Protein AF-A0A382J1J0-F1 (afdb_monomer_lite)

Foldseek 3Di:
DDDDQDDCVVDPDDPPDCPNPPDDDPDDDDDDDDDCPDDLDPDPFDAPDDWDQDPVVCWTWDWTDDLAIFIWIGNPSRHIHRQQPLPEDDPNDSRGGGDDYSPDPPPPDVDDDDD

Secondary structure (DSSP, 8-state):
-PPPPP-TTTS---TTSSTT-S--SS-------------SS-SS---SS--EEETTTTEEEEEEESSSEEEEEESSSSS-B-----SS-BTTBS-S-B-S-TTS-S---------

pLDDT: mean 83.41, std 12.37, range [40.53, 96.81]

Organism: NCBI:txid408172

Structure (mmCIF, N/CA/C/O backbone):
data_AF-A0A382J1J0-F1
#
_entry.id   AF-A0A382J1J0-F1
#
loop_
_atom_site.group_PDB
_atom_site.id
_atom_site.type_symbol
_atom_site.label_atom_id
_atom_site.label_alt_id
_atom_site.label_comp_id
_atom_site.label_asym_id
_atom_site.label_entity_id
_atom_site.label_seq_id
_atom_site.pdbx_PDB_ins_code
_atom_site.Cartn_x
_atom_site.Cartn_y
_atom_site.Cartn_z
_atom_site.occupancy
_atom_site.B_iso_or_equiv
_atom_site.auth_seq_id
_atom_site.auth_comp_id
_atom_site.auth_asym_id
_atom_site.auth_atom_id
_atom_site.pdbx_PDB_model_num
ATOM 1 N N . MET A 1 1 ? -21.369 -1.836 44.868 1.00 54.16 1 MET A N 1
ATOM 2 C CA . MET A 1 1 ? -20.233 -2.512 44.217 1.00 54.16 1 MET A CA 1
ATOM 3 C C . MET A 1 1 ? -19.192 -1.440 44.020 1.00 54.16 1 MET A C 1
ATOM 5 O O . MET A 1 1 ? -19.515 -0.454 43.370 1.00 54.16 1 MET A O 1
ATOM 9 N N . ASP A 1 2 ? -18.032 -1.585 44.651 1.00 72.44 2 ASP A N 1
ATOM 10 C CA . ASP A 1 2 ? -16.899 -0.700 44.397 1.00 72.44 2 ASP A CA 1
ATOM 11 C C . ASP A 1 2 ? -16.228 -1.171 43.110 1.00 72.44 2 ASP A C 1
ATOM 13 O O . ASP A 1 2 ? -15.831 -2.331 43.001 1.00 72.44 2 ASP A O 1
ATOM 17 N N . PHE A 1 3 ? -16.175 -0.292 42.114 1.00 68.75 3 PHE A N 1
ATOM 18 C CA . PHE A 1 3 ? -15.427 -0.534 40.889 1.00 68.75 3 PHE A CA 1
ATOM 19 C C . PHE A 1 3 ? -14.022 0.032 41.073 1.00 68.75 3 PHE A C 1
ATOM 21 O O . PHE A 1 3 ? -13.856 1.221 41.347 1.00 68.75 3 PHE A O 1
ATOM 28 N N . GLU A 1 4 ? -13.011 -0.819 40.936 1.00 77.06 4 GLU A N 1
ATOM 29 C CA . GLU A 1 4 ? -11.621 -0.381 40.929 1.00 77.06 4 GLU A CA 1
ATOM 30 C C . GLU A 1 4 ? -11.290 0.192 39.546 1.00 77.06 4 GLU A C 1
ATOM 32 O O . GLU A 1 4 ? -11.396 -0.491 38.524 1.00 77.06 4 GLU A O 1
ATOM 37 N N . LEU A 1 5 ? -10.936 1.476 39.498 1.00 81.31 5 LEU A N 1
ATOM 38 C CA . LEU A 1 5 ? -10.507 2.121 38.261 1.00 81.31 5 LEU A CA 1
ATOM 39 C C . LEU A 1 5 ? -9.134 1.584 37.851 1.00 81.31 5 LEU A C 1
ATOM 41 O O . LEU A 1 5 ? -8.203 1.554 38.653 1.00 81.31 5 LEU A O 1
ATOM 45 N N . ILE A 1 6 ? -8.982 1.224 36.576 1.00 84.75 6 ILE A N 1
ATOM 46 C CA . ILE A 1 6 ? -7.676 0.834 36.039 1.00 84.75 6 ILE A CA 1
ATOM 47 C C . ILE A 1 6 ? -6.681 2.004 36.119 1.00 84.75 6 ILE A C 1
ATOM 49 O O . ILE A 1 6 ? -7.033 3.152 35.841 1.00 84.75 6 ILE A O 1
ATOM 53 N N . ASN A 1 7 ? -5.414 1.708 36.429 1.00 87.69 7 ASN A N 1
ATOM 54 C CA . ASN A 1 7 ? -4.314 2.673 36.369 1.00 87.69 7 ASN A CA 1
ATOM 55 C C . ASN A 1 7 ? -3.448 2.435 35.115 1.00 87.69 7 ASN A C 1
ATOM 57 O O . ASN A 1 7 ? -2.456 1.703 35.181 1.00 87.69 7 ASN A O 1
ATOM 61 N N . PRO A 1 8 ? -3.771 3.051 33.961 1.00 85.50 8 PRO A N 1
ATOM 62 C CA . PRO A 1 8 ? -3.025 2.836 32.721 1.00 85.50 8 PRO A CA 1
ATOM 63 C C . PRO A 1 8 ? -1.606 3.429 32.745 1.00 85.50 8 PRO A C 1
ATOM 65 O O . PRO A 1 8 ? -0.806 3.120 31.863 1.00 85.50 8 PRO A O 1
ATOM 68 N N . LYS A 1 9 ? -1.277 4.280 33.730 1.00 89.00 9 LYS A N 1
ATOM 69 C CA . LYS A 1 9 ? 0.071 4.844 33.895 1.00 89.00 9 LYS A CA 1
ATOM 70 C C . LYS A 1 9 ? 1.041 3.824 34.493 1.00 89.00 9 LYS A C 1
ATOM 72 O O . LYS A 1 9 ? 2.207 3.803 34.108 1.00 89.00 9 LYS A O 1
ATOM 77 N N . GLU A 1 10 ? 0.563 2.989 35.412 1.00 92.00 10 GLU A N 1
ATOM 78 C CA . GLU A 1 10 ? 1.372 1.967 36.091 1.00 92.00 10 GLU A CA 1
ATOM 79 C C . GLU A 1 10 ? 1.239 0.586 35.442 1.00 92.00 10 GLU A C 1
ATOM 81 O O . GLU A 1 10 ? 2.205 -0.177 35.400 1.00 92.00 10 GLU A O 1
ATOM 86 N N . HIS A 1 11 ? 0.071 0.274 34.874 1.00 85.88 11 HIS A N 1
ATOM 87 C CA . HIS A 1 11 ? -0.230 -1.040 34.315 1.00 85.88 11 HIS A CA 1
ATOM 88 C C . HIS A 1 11 ? -0.609 -0.930 32.838 1.00 85.88 11 HIS A C 1
ATOM 90 O O . HIS A 1 11 ? -1.692 -0.461 32.484 1.00 85.88 11 HIS A O 1
ATOM 96 N N . LYS A 1 12 ? 0.280 -1.399 31.953 1.00 83.69 12 LYS A N 1
ATOM 97 C CA . LYS A 1 12 ? -0.006 -1.487 30.514 1.00 83.69 12 LYS A CA 1
ATOM 98 C C . LYS A 1 12 ? -1.128 -2.496 30.273 1.00 83.69 12 LYS A C 1
ATOM 100 O O . LYS A 1 12 ? -1.036 -3.636 30.716 1.00 83.69 12 LYS A O 1
ATOM 105 N N . GLN A 1 13 ? -2.144 -2.082 29.525 1.00 82.06 13 GLN A N 1
ATOM 106 C CA . GLN A 1 13 ? -3.294 -2.909 29.166 1.00 82.06 13 GLN A CA 1
ATOM 107 C C . GLN A 1 13 ? -3.207 -3.309 27.692 1.00 82.06 13 GLN A C 1
ATOM 109 O O . GLN A 1 13 ? -2.914 -2.476 26.831 1.00 82.06 13 GLN A O 1
ATOM 114 N N . LEU A 1 14 ? -3.480 -4.576 27.388 1.00 76.69 14 LEU A N 1
ATOM 115 C CA . LEU A 1 14 ? -3.699 -5.026 26.017 1.00 76.69 14 LEU A CA 1
ATOM 116 C C . LEU A 1 14 ? -5.198 -4.949 25.728 1.00 76.69 14 LEU A C 1
ATOM 118 O O . LEU A 1 14 ? -5.989 -5.614 26.385 1.00 76.69 14 LEU A O 1
ATOM 122 N N . PHE A 1 15 ? -5.607 -4.204 24.700 1.00 73.56 15 PHE A N 1
ATOM 123 C CA . PHE A 1 15 ? -7.018 -4.113 24.283 1.00 73.56 15 PHE A CA 1
ATOM 124 C C . PHE A 1 15 ? -7.518 -5.380 23.553 1.00 73.56 15 PHE A C 1
ATOM 126 O O . PHE A 1 15 ? -8.363 -5.319 22.658 1.00 73.56 15 PHE A O 1
ATOM 133 N N . LEU A 1 16 ? -7.004 -6.554 23.920 1.00 79.44 16 LEU A N 1
ATOM 134 C CA . LEU A 1 16 ? -7.293 -7.832 23.271 1.00 79.44 16 LEU A CA 1
ATOM 135 C C . LEU A 1 16 ? -8.482 -8.549 23.917 1.00 79.44 16 LEU A C 1
ATOM 137 O O . LEU A 1 16 ? -9.297 -9.127 23.202 1.00 79.44 16 LEU A O 1
ATOM 141 N N . ASP A 1 17 ? -8.685 -8.396 25.223 1.00 78.88 17 ASP A N 1
ATOM 142 C CA . ASP A 1 17 ? -9.761 -9.050 25.976 1.00 78.88 17 ASP A CA 1
ATOM 143 C C . ASP A 1 17 ? -10.825 -8.056 26.494 1.00 78.88 17 ASP A C 1
ATOM 145 O O . ASP A 1 17 ? -10.900 -6.910 26.034 1.00 78.88 17 ASP A O 1
ATOM 149 N N . ASN A 1 18 ? -11.709 -8.534 27.375 1.00 83.75 18 ASN A N 1
ATOM 150 C CA . ASN A 1 18 ? -12.791 -7.756 27.983 1.00 83.75 18 ASN A CA 1
ATOM 151 C C . ASN A 1 18 ? -12.547 -7.472 29.475 1.00 83.75 18 ASN A C 1
ATOM 153 O O . ASN A 1 18 ? -13.475 -7.056 30.159 1.00 83.75 18 ASN A O 1
ATOM 157 N N . HIS A 1 19 ? -11.337 -7.705 29.993 1.00 80.81 19 HIS A N 1
ATOM 158 C CA . HIS A 1 19 ? -11.044 -7.594 31.423 1.00 80.81 19 HIS A CA 1
ATOM 159 C C . HIS A 1 19 ? -11.323 -6.187 31.970 1.00 80.81 19 HIS A C 1
ATOM 161 O O . HIS A 1 19 ? -11.833 -6.039 33.073 1.00 80.81 19 HIS A O 1
ATOM 167 N N . VAL A 1 20 ? -11.051 -5.158 31.163 1.00 82.44 20 VAL A N 1
ATOM 168 C CA . VAL A 1 20 ? -11.229 -3.743 31.529 1.00 82.44 20 VAL A CA 1
ATOM 169 C C . VAL A 1 20 ? -12.607 -3.172 31.173 1.00 82.44 20 VAL A C 1
ATOM 171 O O . VAL A 1 20 ? -12.830 -1.972 31.313 1.00 82.44 20 VAL A O 1
ATOM 174 N N . ILE A 1 21 ? -13.524 -3.992 30.649 1.00 84.31 21 ILE A N 1
ATOM 175 C CA . ILE A 1 21 ? -14.835 -3.533 30.183 1.00 84.31 21 ILE A CA 1
ATOM 176 C C . ILE A 1 21 ? -15.873 -3.784 31.276 1.00 84.31 21 ILE A C 1
ATOM 178 O O . ILE A 1 21 ? -16.259 -4.924 31.516 1.00 84.31 21 ILE A O 1
ATOM 182 N N . GLU A 1 22 ? -16.377 -2.710 31.884 1.00 86.31 22 GLU A N 1
ATOM 183 C CA . GLU A 1 22 ? -17.462 -2.790 32.871 1.00 86.31 22 GLU A CA 1
ATOM 184 C C . GLU A 1 22 ? -18.795 -3.201 32.223 1.00 86.31 22 GLU A C 1
ATOM 186 O O . GLU A 1 22 ? -19.503 -4.072 32.727 1.00 86.31 22 GLU A O 1
ATOM 191 N N . SER A 1 23 ? -19.152 -2.597 31.081 1.00 88.88 23 SER A N 1
ATOM 192 C CA . SER A 1 23 ? -20.381 -2.937 30.357 1.00 88.88 23 SER A CA 1
ATOM 193 C C . SER A 1 23 ? -20.306 -2.648 28.852 1.00 88.88 23 SER A C 1
ATOM 195 O O . SER A 1 23 ? -19.529 -1.816 28.387 1.00 88.88 23 SER A O 1
ATOM 197 N N . MET A 1 24 ? -21.143 -3.346 28.076 1.00 89.69 24 MET A N 1
ATOM 198 C CA . MET A 1 24 ? -21.366 -3.115 26.644 1.00 89.69 24 MET A CA 1
ATOM 199 C C . MET A 1 24 ? -22.871 -3.048 26.380 1.00 89.69 24 ME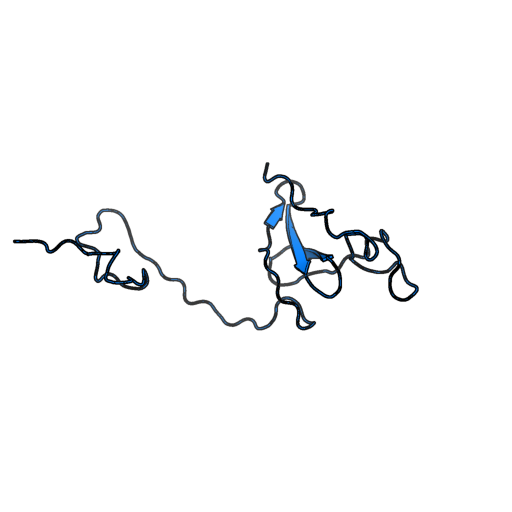T A C 1
ATOM 201 O O . MET A 1 24 ? -23.596 -3.989 26.699 1.00 89.69 24 MET A O 1
ATOM 205 N N . LYS A 1 25 ? -23.355 -1.963 25.767 1.00 94.88 25 LYS A N 1
ATOM 206 C CA . LYS A 1 25 ? -24.771 -1.803 25.407 1.00 94.88 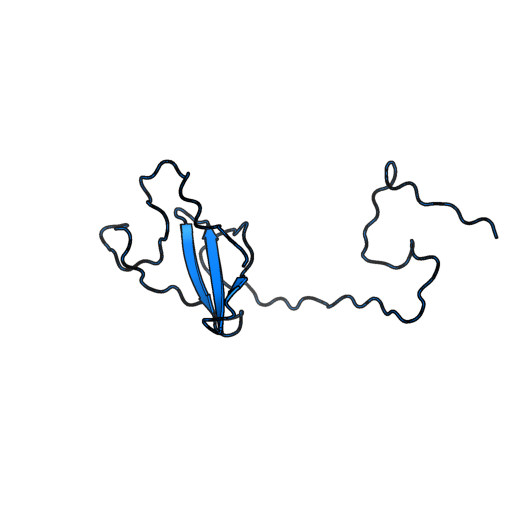25 LYS A CA 1
ATOM 207 C C . LYS A 1 25 ? -24.901 -1.433 23.936 1.00 94.88 25 LYS A C 1
ATOM 209 O O . LYS A 1 25 ? -24.374 -0.414 23.510 1.00 94.88 25 LYS A O 1
ATOM 214 N N . GLY A 1 26 ? -25.593 -2.270 23.163 1.00 94.81 26 GLY A N 1
ATOM 215 C CA . GLY A 1 26 ? -25.799 -2.048 21.725 1.00 94.81 26 GLY A CA 1
ATOM 216 C C . GLY A 1 26 ? -24.533 -2.170 20.867 1.00 94.81 26 GLY A C 1
ATOM 217 O O . GLY A 1 26 ? -24.550 -1.769 19.709 1.00 94.81 26 GLY A O 1
ATOM 218 N N . VAL A 1 27 ? -23.443 -2.719 21.413 1.00 91.75 27 VAL A N 1
ATOM 219 C CA . VAL A 1 27 ? -22.164 -2.907 20.714 1.00 91.75 27 VAL A CA 1
ATOM 220 C C . VAL A 1 27 ? -21.653 -4.331 20.901 1.00 91.75 27 VAL A C 1
ATOM 222 O O . VAL A 1 27 ? -21.958 -4.989 21.896 1.00 91.75 27 VAL A O 1
ATOM 225 N N . LYS A 1 28 ? -20.854 -4.804 19.944 1.00 87.56 28 LYS A N 1
ATOM 226 C CA . LYS A 1 28 ? -20.193 -6.110 19.987 1.00 87.56 28 LYS A CA 1
ATOM 227 C C . LYS A 1 28 ? -18.720 -5.938 19.634 1.00 87.56 28 LYS A C 1
ATOM 229 O O . LYS A 1 28 ? -18.405 -5.438 18.556 1.00 87.56 28 LYS A O 1
ATOM 234 N N . LYS A 1 29 ? -17.820 -6.405 20.503 1.00 83.06 29 LYS A N 1
ATOM 235 C CA . LYS A 1 29 ? -16.396 -6.529 20.173 1.00 83.06 29 LYS A CA 1
ATOM 236 C C . LYS A 1 29 ? -16.202 -7.716 19.226 1.00 83.06 29 LYS A C 1
ATOM 238 O O . LYS A 1 29 ? -16.631 -8.826 19.534 1.00 83.06 29 LYS A O 1
ATOM 243 N N . SER A 1 30 ? -15.551 -7.483 18.091 1.00 86.44 30 SER A N 1
ATOM 244 C CA . SER A 1 30 ? -15.164 -8.534 17.146 1.00 86.44 30 SER A CA 1
ATOM 245 C C . SER A 1 30 ? -13.662 -8.437 16.901 1.00 86.44 30 SER A C 1
ATOM 247 O O . SER A 1 30 ? -13.182 -7.392 16.470 1.00 86.44 30 SER A O 1
ATOM 249 N N . LEU A 1 31 ? -12.919 -9.505 17.199 1.00 83.94 31 LEU A N 1
ATOM 250 C CA . LEU A 1 31 ? -11.536 -9.663 16.751 1.00 83.94 31 LEU A CA 1
ATOM 251 C C . LEU A 1 31 ? -11.544 -10.578 15.530 1.00 83.94 31 LEU A C 1
ATOM 253 O O . LEU A 1 31 ? -11.927 -11.743 15.630 1.00 83.94 31 LEU A O 1
ATOM 257 N N . HIS A 1 32 ? -11.121 -10.062 14.382 1.00 83.00 32 HIS A N 1
ATOM 258 C CA . HIS A 1 32 ? -10.901 -10.894 13.208 1.00 83.00 32 HIS A CA 1
ATOM 259 C C . HIS A 1 32 ? -9.574 -11.639 13.369 1.00 83.00 32 HIS A C 1
ATOM 261 O O . HIS A 1 32 ? -8.544 -11.024 13.637 1.00 83.00 32 HIS A O 1
ATOM 267 N N . GLN A 1 33 ? -9.607 -12.964 13.223 1.00 84.00 33 GLN A N 1
ATOM 268 C CA . GLN A 1 33 ? -8.396 -13.778 13.135 1.00 84.00 33 GLN A CA 1
ATOM 269 C C . GLN A 1 33 ? -7.732 -13.490 11.782 1.00 84.00 33 GLN A C 1
ATOM 271 O O . GLN A 1 33 ? -8.340 -13.793 10.750 1.00 84.00 33 GLN A O 1
ATOM 276 N N . PRO A 1 34 ? -6.528 -12.892 11.747 1.00 83.12 34 PRO A N 1
ATOM 277 C CA . PRO A 1 34 ? -5.835 -12.689 10.489 1.00 83.12 34 PRO A CA 1
ATOM 278 C C . PRO A 1 34 ? -5.470 -14.050 9.900 1.00 83.12 34 PRO A C 1
ATOM 280 O O . PRO A 1 34 ? -4.926 -14.923 10.578 1.00 83.12 34 PRO A O 1
ATOM 283 N N . GLN A 1 35 ? -5.747 -14.228 8.616 1.00 85.44 35 GLN A N 1
ATOM 284 C CA . GLN A 1 35 ? -5.236 -15.368 7.872 1.00 85.44 35 GLN A CA 1
ATOM 285 C C . GLN A 1 35 ? -3.807 -15.069 7.416 1.00 85.44 35 GLN A C 1
ATOM 287 O O . GLN A 1 35 ? -3.475 -13.943 7.044 1.00 85.44 35 GLN A O 1
ATOM 292 N N . LYS A 1 36 ? -2.932 -16.076 7.462 1.00 83.56 36 LYS A N 1
ATOM 293 C CA . LYS A 1 36 ? -1.553 -15.931 6.995 1.00 83.56 36 LYS A CA 1
ATOM 294 C C . LYS A 1 36 ? -1.509 -16.143 5.482 1.00 83.56 36 LYS A C 1
ATOM 296 O O . LYS A 1 36 ? -1.602 -17.276 5.029 1.00 83.56 36 LYS A O 1
ATOM 301 N N . TRP A 1 37 ? -1.295 -15.065 4.734 1.00 81.19 37 TRP A N 1
ATOM 302 C CA . TRP A 1 37 ? -1.253 -15.073 3.262 1.00 81.19 37 TRP A CA 1
ATOM 303 C C . TRP A 1 37 ? 0.167 -15.040 2.672 1.00 81.19 37 TRP A C 1
ATOM 305 O O . TRP A 1 37 ? 0.353 -15.022 1.460 1.00 81.19 37 TRP A O 1
ATOM 315 N N . GLY A 1 38 ? 1.196 -15.080 3.523 1.00 85.00 38 GLY A N 1
ATOM 316 C CA . GLY A 1 38 ? 2.585 -14.937 3.083 1.00 85.00 38 GLY A CA 1
ATOM 317 C C . GLY A 1 38 ? 2.921 -13.496 2.668 1.00 85.00 38 GLY A C 1
ATOM 318 O O . GLY A 1 38 ? 2.187 -12.567 3.009 1.00 85.00 38 GLY A O 1
ATOM 319 N N . PRO A 1 39 ? 4.069 -13.273 2.007 1.00 83.12 39 PRO A N 1
ATOM 320 C CA . PRO A 1 39 ? 4.466 -11.941 1.570 1.00 83.12 39 PRO A CA 1
ATOM 321 C C . PRO A 1 39 ? 3.646 -11.490 0.354 1.00 83.12 39 PRO A C 1
ATOM 323 O O . PRO A 1 39 ? 3.729 -12.107 -0.707 1.00 83.12 39 PRO A O 1
ATOM 326 N N . VAL A 1 40 ? 2.928 -10.372 0.494 1.00 83.94 40 VAL A N 1
ATOM 327 C CA . VAL A 1 40 ? 2.200 -9.711 -0.611 1.00 83.94 40 VAL A CA 1
ATOM 328 C C . VAL A 1 40 ? 3.144 -9.047 -1.621 1.00 83.94 40 VAL A C 1
ATOM 330 O O . VAL A 1 40 ? 2.857 -8.996 -2.811 1.00 83.94 40 VAL A O 1
ATOM 333 N N . ILE A 1 41 ? 4.325 -8.609 -1.168 1.00 80.75 41 ILE A N 1
ATOM 334 C CA . ILE A 1 41 ? 5.428 -8.146 -2.020 1.00 80.75 41 ILE A CA 1
ATOM 335 C C . ILE A 1 41 ? 6.674 -8.960 -1.679 1.00 80.75 41 ILE A C 1
ATOM 337 O O . ILE A 1 41 ? 7.115 -9.012 -0.530 1.00 80.75 41 ILE A O 1
ATOM 341 N N . LYS A 1 42 ? 7.257 -9.600 -2.695 1.00 77.56 42 LYS A N 1
ATOM 342 C CA . LYS A 1 42 ? 8.484 -10.398 -2.576 1.00 77.56 42 LYS A CA 1
ATOM 343 C C . LYS A 1 42 ? 9.696 -9.557 -2.954 1.00 77.56 42 LYS A C 1
ATOM 345 O O . LYS A 1 42 ? 9.755 -9.121 -4.105 1.00 77.56 42 LYS A O 1
ATOM 350 N N . SER A 1 43 ? 10.618 -9.381 -1.999 1.00 70.12 43 SER A N 1
ATOM 351 C CA . SER A 1 43 ? 11.969 -8.785 -2.167 1.00 70.12 43 SER A CA 1
ATOM 352 C C . SER A 1 43 ? 12.639 -8.363 -0.839 1.00 70.12 43 SER A C 1
ATOM 354 O O . SER A 1 43 ? 13.612 -7.620 -0.853 1.00 70.12 43 SER A O 1
ATOM 356 N N . GLY A 1 44 ? 12.138 -8.807 0.324 1.00 63.62 44 GLY A N 1
ATOM 357 C CA . GLY A 1 44 ? 12.761 -8.502 1.625 1.00 63.62 44 GLY A CA 1
ATOM 358 C C . GLY A 1 44 ? 12.538 -7.073 2.135 1.00 63.62 44 GLY A C 1
ATOM 359 O O . GLY A 1 44 ? 13.178 -6.658 3.095 1.00 63.62 44 GLY A O 1
ATOM 360 N N . TYR A 1 45 ? 11.630 -6.320 1.516 1.00 69.25 45 TYR A N 1
ATOM 361 C CA . TYR A 1 45 ? 11.347 -4.939 1.890 1.00 69.25 45 TYR A CA 1
ATOM 362 C C . TYR A 1 45 ? 10.408 -4.845 3.094 1.00 69.25 45 TYR A C 1
ATOM 364 O O . TYR A 1 45 ? 9.382 -5.524 3.155 1.00 69.25 45 TYR A O 1
ATOM 372 N N . GLN A 1 46 ? 10.735 -3.949 4.027 1.00 63.38 46 GLN A N 1
ATOM 373 C CA . GLN A 1 46 ? 9.846 -3.550 5.110 1.00 63.38 46 GLN A CA 1
ATOM 374 C C . GLN A 1 46 ? 9.245 -2.186 4.770 1.00 63.38 46 GLN A C 1
ATOM 376 O O . GLN A 1 46 ? 9.941 -1.170 4.750 1.00 63.38 46 GLN A O 1
ATOM 381 N N . SER A 1 47 ? 7.937 -2.147 4.516 1.00 72.38 47 SER A N 1
ATOM 382 C CA . SER A 1 47 ? 7.242 -0.873 4.341 1.00 72.38 47 SER A CA 1
ATOM 383 C C . SER A 1 47 ? 6.844 -0.288 5.694 1.00 72.38 47 SER A C 1
ATOM 385 O O . SER A 1 47 ? 6.367 -0.996 6.579 1.00 72.38 47 SER A O 1
ATOM 387 N N . ARG A 1 48 ? 7.023 1.026 5.844 1.00 75.50 48 ARG A N 1
ATOM 388 C CA . ARG A 1 48 ? 6.475 1.819 6.961 1.00 75.50 48 ARG A CA 1
ATOM 389 C C . ARG A 1 48 ? 5.121 2.448 6.613 1.00 75.50 48 ARG A C 1
ATOM 391 O O . ARG A 1 48 ? 4.594 3.235 7.391 1.00 75.50 48 ARG A O 1
ATOM 398 N N . ILE A 1 49 ? 4.600 2.143 5.429 1.00 79.38 49 ILE A N 1
ATOM 399 C CA . ILE A 1 49 ? 3.424 2.774 4.838 1.00 79.38 49 ILE A CA 1
ATOM 400 C C . ILE A 1 49 ? 2.428 1.667 4.525 1.00 79.38 49 IL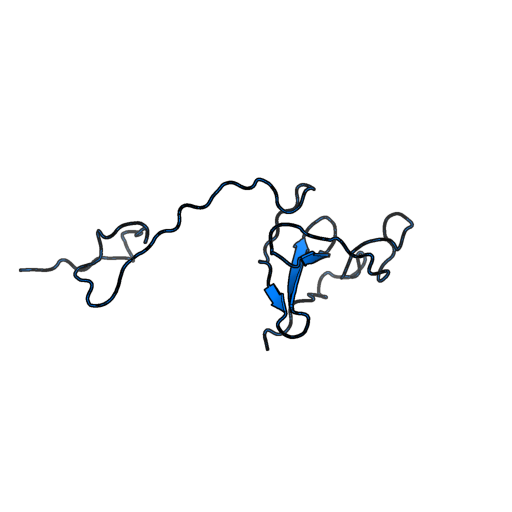E A C 1
ATOM 402 O O . ILE A 1 49 ? 2.819 0.601 4.050 1.00 79.38 49 ILE A O 1
ATOM 406 N N . SER A 1 50 ? 1.152 1.917 4.787 1.00 86.44 50 SER A N 1
ATOM 407 C CA . SER A 1 50 ? 0.075 1.004 4.410 1.00 86.44 50 SER A CA 1
ATOM 408 C C . SER A 1 50 ? -0.413 1.302 2.987 1.00 86.44 50 SER A C 1
ATOM 410 O O . SER A 1 50 ? -0.401 2.470 2.589 1.00 86.44 50 SER A O 1
ATOM 412 N N . PRO A 1 51 ? -0.889 0.291 2.241 1.00 90.19 51 PRO A N 1
ATOM 413 C CA . PRO A 1 51 ? -1.743 0.487 1.071 1.00 90.19 51 PRO A CA 1
ATOM 414 C C . PRO A 1 51 ? -2.836 1.537 1.297 1.00 90.19 51 PRO A C 1
ATOM 416 O O . PRO A 1 51 ? -3.464 1.560 2.359 1.00 90.19 51 PRO A O 1
ATOM 419 N N . GLN A 1 52 ? -3.086 2.379 0.297 1.00 92.25 52 GLN A N 1
ATOM 420 C CA . GLN A 1 52 ? -4.138 3.394 0.313 1.00 92.25 52 GLN A CA 1
ATOM 421 C C . GLN A 1 52 ? -5.099 3.184 -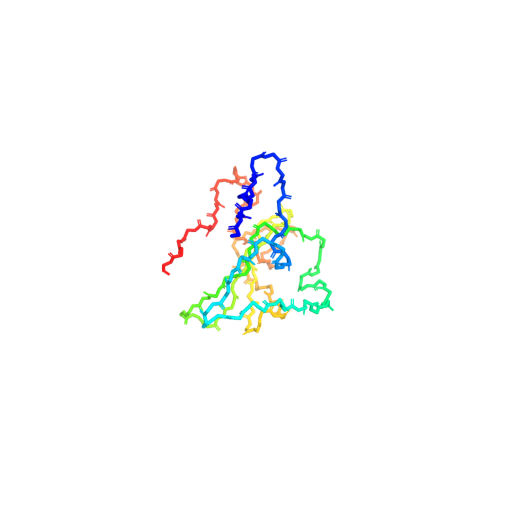0.853 1.00 92.25 52 GLN A C 1
ATOM 423 O O . GLN A 1 52 ? -4.678 2.892 -1.967 1.00 92.25 52 GLN A O 1
ATOM 428 N N . TRP A 1 53 ? -6.399 3.316 -0.597 1.00 94.06 53 TRP A N 1
ATOM 429 C CA . TRP A 1 53 ? -7.411 3.219 -1.644 1.00 94.06 53 TRP A CA 1
ATOM 430 C C . TRP A 1 53 ? -7.537 4.551 -2.382 1.00 94.06 53 TRP A C 1
ATOM 432 O O . TRP A 1 53 ? -7.835 5.576 -1.768 1.00 94.06 53 TRP A O 1
ATOM 442 N N . ASN A 1 54 ? -7.364 4.525 -3.699 1.00 93.50 54 ASN A N 1
ATOM 443 C CA . ASN A 1 54 ? -7.632 5.650 -4.579 1.00 93.50 54 ASN A CA 1
ATOM 444 C C . ASN A 1 54 ? -9.063 5.540 -5.120 1.00 93.50 54 ASN A C 1
ATOM 446 O O . ASN A 1 54 ? -9.364 4.682 -5.952 1.00 93.50 54 ASN A O 1
ATOM 450 N N . THR A 1 55 ? -9.958 6.412 -4.656 1.00 93.25 55 THR A N 1
ATOM 451 C CA . THR A 1 55 ? -11.382 6.390 -5.029 1.00 93.25 55 THR A CA 1
ATOM 452 C C . THR A 1 55 ? -11.636 6.773 -6.486 1.00 93.25 55 THR A C 1
ATOM 454 O O . THR A 1 55 ? -12.560 6.234 -7.093 1.00 93.25 55 THR A O 1
ATOM 457 N N . GLU A 1 56 ? -10.818 7.658 -7.061 1.00 93.94 56 GLU A N 1
ATOM 458 C CA . GLU A 1 56 ? -10.942 8.106 -8.453 1.00 93.94 56 GLU A CA 1
ATOM 459 C C . GLU A 1 56 ? -10.521 7.001 -9.427 1.00 93.94 56 GLU A C 1
ATOM 461 O O . GLU A 1 56 ? -11.245 6.683 -10.372 1.00 93.94 56 GLU A O 1
ATOM 466 N N . LYS A 1 57 ? -9.369 6.374 -9.164 1.00 92.88 57 LYS A N 1
ATOM 467 C CA . LYS A 1 57 ? -8.817 5.288 -9.987 1.00 92.88 57 LYS A CA 1
ATOM 468 C C . LYS A 1 57 ? -9.440 3.924 -9.684 1.00 92.88 57 LYS A C 1
ATOM 470 O O . LYS A 1 57 ? -9.307 3.015 -10.496 1.00 92.88 57 LYS A O 1
ATOM 475 N N . LYS A 1 58 ? -10.114 3.779 -8.537 1.00 95.88 58 LYS A N 1
ATOM 476 C CA . LYS A 1 58 ? -10.660 2.514 -8.014 1.00 95.88 58 LYS A CA 1
ATOM 477 C C . LYS A 1 58 ? -9.603 1.410 -7.910 1.00 95.88 58 LYS A C 1
ATOM 479 O O . LYS A 1 58 ? -9.844 0.270 -8.301 1.00 95.88 58 LYS A O 1
ATOM 484 N N . ILE A 1 59 ? -8.435 1.770 -7.388 1.00 96.44 59 ILE A N 1
ATOM 485 C CA . ILE A 1 59 ? -7.318 0.854 -7.146 1.00 96.44 59 ILE A CA 1
ATOM 486 C C . ILE A 1 59 ? -6.691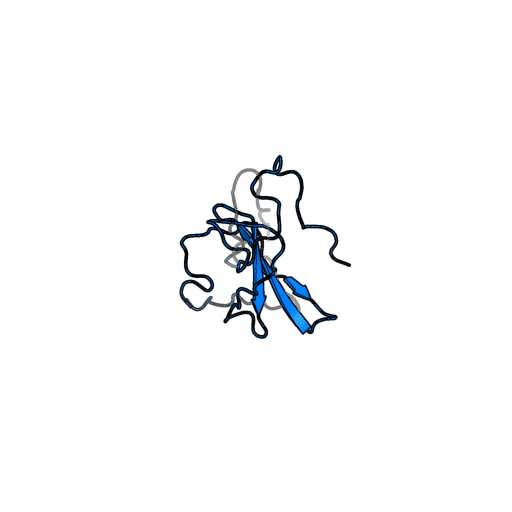 1.152 -5.789 1.00 96.44 59 ILE A C 1
ATOM 488 O O . ILE A 1 59 ? -6.773 2.268 -5.277 1.00 96.44 59 ILE A O 1
ATOM 492 N N . TRP A 1 60 ? -6.016 0.161 -5.230 1.00 95.44 60 TRP A N 1
ATOM 493 C CA . TRP A 1 60 ? -5.058 0.347 -4.158 1.00 95.44 60 TRP A CA 1
ATOM 494 C C . TRP A 1 60 ? -3.732 0.846 -4.725 1.00 95.44 60 TRP A C 1
ATOM 496 O O . TRP A 1 60 ? -3.212 0.294 -5.692 1.00 95.44 60 TRP A O 1
ATOM 506 N N . GLU A 1 61 ? -3.175 1.871 -4.096 1.00 94.06 61 GLU A N 1
ATOM 507 C CA . GLU A 1 61 ? -1.848 2.418 -4.356 1.00 94.06 61 GLU A CA 1
ATOM 508 C C . GLU A 1 61 ? -0.975 2.181 -3.123 1.00 94.06 61 GLU A C 1
ATOM 510 O O . GLU A 1 61 ? -1.429 2.298 -1.981 1.00 94.06 61 GLU A O 1
ATOM 515 N N . TRP A 1 62 ? 0.293 1.837 -3.328 1.00 91.12 62 TRP A N 1
ATOM 516 C CA . TRP A 1 62 ? 1.218 1.638 -2.222 1.00 91.12 62 TRP A CA 1
ATOM 517 C C . TRP A 1 62 ? 2.622 2.096 -2.582 1.00 91.12 62 TRP A C 1
ATOM 519 O O . TRP A 1 62 ? 3.220 1.661 -3.565 1.00 91.12 62 TRP A O 1
ATOM 529 N N . TRP A 1 63 ? 3.157 2.964 -1.729 1.00 89.25 63 TRP A N 1
ATOM 530 C CA . TRP A 1 63 ? 4.552 3.366 -1.738 1.00 89.25 63 TRP A CA 1
ATOM 531 C C . TRP A 1 63 ? 5.303 2.548 -0.700 1.00 89.25 63 TRP A C 1
ATOM 533 O O . TRP A 1 63 ? 4.962 2.581 0.484 1.00 89.25 63 TRP A O 1
ATOM 543 N N . TYR A 1 64 ? 6.319 1.810 -1.129 1.00 85.56 64 TYR A N 1
ATOM 544 C CA . TYR A 1 64 ? 7.102 0.955 -0.244 1.00 85.56 64 TYR A CA 1
ATOM 545 C C . TYR A 1 64 ? 8.594 1.259 -0.359 1.00 85.56 64 TYR A C 1
ATOM 547 O O . TYR A 1 64 ? 9.080 1.769 -1.368 1.00 85.56 64 TYR A O 1
ATOM 555 N N . MET A 1 65 ? 9.309 0.970 0.726 1.00 81.12 65 MET A N 1
ATOM 556 C CA . MET A 1 65 ? 10.716 1.322 0.902 1.00 81.12 65 MET A CA 1
ATOM 557 C C . MET A 1 65 ? 11.602 0.101 0.651 1.00 81.12 65 MET A C 1
ATOM 559 O O . MET A 1 65 ? 11.380 -0.944 1.264 1.00 81.12 65 MET A O 1
ATOM 563 N N . GLY A 1 66 ? 12.606 0.251 -0.209 1.00 78.88 66 GLY A N 1
ATOM 564 C CA . GLY A 1 66 ? 13.703 -0.694 -0.419 1.00 78.88 66 GLY A CA 1
ATOM 565 C C . GLY A 1 66 ? 15.042 0.043 -0.444 1.00 78.88 66 GLY A C 1
ATOM 566 O O . GLY A 1 66 ? 15.268 0.914 0.391 1.00 78.88 66 GLY A O 1
ATOM 567 N N . GLU A 1 67 ? 15.905 -0.277 -1.412 1.00 82.31 67 GLU A N 1
ATOM 568 C CA . GLU A 1 67 ? 17.062 0.577 -1.745 1.00 82.31 67 GLU A CA 1
ATOM 569 C C . GLU A 1 67 ? 16.607 1.954 -2.255 1.00 82.31 67 GLU A C 1
ATOM 571 O O . GLU A 1 67 ? 17.239 2.961 -1.963 1.00 82.31 67 GLU A O 1
ATOM 576 N N . ASN A 1 68 ? 15.461 1.991 -2.943 1.00 86.38 68 ASN A N 1
ATOM 577 C CA . ASN A 1 68 ? 14.783 3.194 -3.415 1.00 86.38 68 ASN A CA 1
ATOM 578 C C . ASN A 1 68 ? 13.344 3.254 -2.872 1.00 86.38 68 ASN A C 1
ATOM 580 O O . ASN A 1 68 ? 12.857 2.318 -2.225 1.00 86.38 68 ASN A O 1
ATOM 584 N N . ILE A 1 69 ? 12.634 4.350 -3.151 1.00 87.25 69 ILE A N 1
ATOM 585 C CA . ILE A 1 69 ? 11.185 4.432 -2.927 1.00 87.25 69 ILE A CA 1
ATOM 586 C C . ILE A 1 69 ? 10.483 3.943 -4.189 1.00 87.25 69 ILE A C 1
ATOM 588 O O . ILE A 1 69 ? 10.729 4.454 -5.281 1.00 87.25 69 ILE A O 1
ATOM 592 N N . HIS A 1 70 ? 9.600 2.963 -4.027 1.00 89.25 70 HIS A N 1
ATOM 593 C CA . HIS A 1 70 ? 8.896 2.313 -5.125 1.00 89.25 70 HIS A CA 1
ATOM 594 C C . HIS A 1 70 ? 7.387 2.504 -5.016 1.00 89.25 70 HIS A C 1
ATOM 596 O O . HIS A 1 70 ? 6.856 2.674 -3.918 1.00 89.25 70 HIS A O 1
ATOM 602 N N . TYR A 1 71 ? 6.697 2.399 -6.148 1.00 91.69 71 TYR A N 1
ATOM 603 C CA . TYR A 1 71 ? 5.240 2.451 -6.240 1.00 91.69 71 TYR A CA 1
ATOM 604 C C . TYR A 1 71 ? 4.665 1.179 -6.852 1.00 91.69 71 TYR A C 1
ATOM 606 O O . TYR A 1 71 ? 5.231 0.582 -7.767 1.00 91.69 71 TYR A O 1
ATOM 614 N N . THR A 1 72 ? 3.531 0.739 -6.329 1.00 92.50 72 THR A N 1
ATOM 615 C CA . THR A 1 72 ? 2.823 -0.448 -6.801 1.00 92.50 72 THR A CA 1
ATOM 616 C C . THR A 1 72 ? 1.322 -0.247 -6.673 1.00 92.50 72 THR A C 1
ATOM 618 O O . THR A 1 72 ? 0.858 0.546 -5.850 1.00 92.50 72 THR A O 1
ATOM 621 N N . THR A 1 73 ? 0.569 -0.952 -7.511 1.00 95.25 73 THR A N 1
ATOM 622 C CA . THR A 1 73 ? -0.890 -0.871 -7.582 1.00 95.25 73 THR A CA 1
ATOM 623 C C . THR A 1 73 ? -1.531 -2.235 -7.436 1.00 95.25 73 THR A C 1
ATOM 625 O O . THR A 1 73 ? -0.928 -3.248 -7.780 1.00 95.25 73 THR A O 1
ATOM 628 N N . SER A 1 74 ? -2.771 -2.268 -6.963 1.00 95.50 74 SER A N 1
ATOM 629 C CA . SER A 1 74 ? -3.558 -3.494 -6.874 1.00 95.50 74 SER A CA 1
ATOM 630 C C . SER A 1 74 ? -5.046 -3.206 -7.046 1.00 95.50 74 SER A C 1
ATOM 632 O O . SER A 1 74 ? -5.540 -2.174 -6.600 1.00 95.50 74 SER A O 1
ATOM 634 N N . THR A 1 75 ? -5.789 -4.116 -7.670 1.00 96.62 75 THR A N 1
ATOM 635 C CA . THR A 1 75 ? -7.257 -4.027 -7.768 1.00 96.62 75 THR A CA 1
ATOM 636 C C . THR A 1 75 ? -7.973 -4.670 -6.582 1.00 96.62 75 THR A C 1
ATOM 638 O O . THR A 1 75 ? -9.122 -4.331 -6.315 1.00 96.62 75 THR A O 1
ATOM 641 N N . ASP A 1 76 ? -7.312 -5.581 -5.865 1.00 93.50 76 ASP A N 1
ATOM 642 C CA . ASP A 1 76 ? -7.902 -6.401 -4.796 1.00 93.50 76 ASP A CA 1
ATOM 643 C C . ASP A 1 76 ? -7.191 -6.264 -3.439 1.00 93.50 76 ASP A C 1
ATOM 645 O O . ASP A 1 76 ? -7.736 -6.664 -2.414 1.00 93.50 76 ASP A O 1
ATOM 649 N N . GLY A 1 77 ? -6.013 -5.641 -3.407 1.00 91.00 77 GLY A N 1
ATOM 650 C CA . GLY A 1 77 ? -5.175 -5.493 -2.217 1.00 91.00 77 GLY A CA 1
ATOM 651 C C . GLY A 1 77 ? -4.319 -6.725 -1.898 1.00 91.00 77 GLY A C 1
ATOM 652 O O . GLY A 1 77 ? -3.512 -6.675 -0.966 1.00 91.00 77 GLY A O 1
ATOM 653 N N . GLU A 1 78 ? -4.442 -7.803 -2.674 1.00 89.25 78 GLU A N 1
ATOM 654 C CA . GLU A 1 78 ? -3.735 -9.074 -2.487 1.00 89.25 78 GLU A CA 1
ATOM 655 C C . GLU A 1 78 ? -2.609 -9.242 -3.513 1.00 89.25 78 GLU A C 1
ATOM 657 O O . GLU A 1 78 ? -1.481 -9.586 -3.145 1.00 89.25 78 GLU A O 1
ATOM 662 N N . TYR A 1 79 ? -2.889 -8.937 -4.784 1.00 90.44 79 TYR A N 1
ATOM 663 C CA . TYR A 1 79 ? -1.934 -9.026 -5.887 1.00 90.44 79 TYR A CA 1
ATOM 664 C C . TYR A 1 79 ? -1.480 -7.640 -6.322 1.00 90.44 79 TYR A C 1
ATOM 666 O O . TYR A 1 79 ? -2.287 -6.783 -6.674 1.00 90.44 79 TYR A O 1
ATOM 674 N N . TRP A 1 80 ? -0.167 -7.429 -6.305 1.00 92.56 80 TRP A N 1
ATOM 675 C CA . TRP A 1 80 ? 0.443 -6.116 -6.474 1.00 92.56 80 TRP A CA 1
ATOM 676 C C . TRP A 1 80 ? 1.299 -6.055 -7.739 1.00 92.56 80 TRP A C 1
ATOM 678 O O . TRP A 1 80 ? 2.280 -6.788 -7.885 1.00 92.56 80 TRP A O 1
ATOM 688 N N . GLU A 1 81 ? 0.934 -5.155 -8.647 1.00 94.12 81 GLU A N 1
ATOM 689 C CA . GLU A 1 81 ? 1.639 -4.882 -9.895 1.00 94.12 81 GLU A CA 1
ATOM 690 C C . GLU A 1 81 ? 2.699 -3.799 -9.687 1.00 94.12 81 GLU A C 1
ATOM 692 O O . GLU A 1 81 ? 2.458 -2.790 -9.021 1.00 94.12 81 GLU A O 1
ATOM 697 N N . LYS A 1 82 ? 3.889 -3.989 -10.262 1.00 93.25 82 LYS A N 1
ATOM 698 C CA . LYS A 1 82 ? 4.998 -3.024 -10.216 1.00 93.25 82 LYS A CA 1
ATOM 699 C C . LYS A 1 82 ? 5.083 -2.319 -11.574 1.00 93.25 82 LYS A C 1
ATOM 701 O O . LYS A 1 82 ? 5.792 -2.817 -12.446 1.00 93.25 82 LYS A O 1
ATOM 706 N N . PRO A 1 83 ? 4.334 -1.225 -11.794 1.00 94.62 83 PRO A N 1
ATOM 707 C CA . PRO A 1 83 ? 4.287 -0.581 -13.097 1.00 94.62 83 PRO A CA 1
ATOM 708 C C . PRO A 1 83 ? 5.640 0.033 -13.451 1.00 94.62 83 PRO A C 1
ATOM 710 O O . PRO A 1 83 ? 6.300 0.633 -12.606 1.00 94.62 83 PRO A O 1
ATOM 713 N N . SER A 1 84 ? 6.016 -0.068 -14.720 1.00 96.31 84 SER A N 1
ATOM 714 C CA . SER A 1 84 ? 7.138 0.689 -15.264 1.00 96.31 84 SER A CA 1
ATOM 715 C C . SER A 1 84 ? 6.761 2.168 -15.326 1.00 96.31 84 SER A C 1
ATOM 717 O O . SER A 1 84 ? 5.849 2.548 -16.061 1.00 96.31 84 SER A O 1
ATOM 719 N N . LEU A 1 85 ? 7.407 2.998 -14.509 1.00 95.25 85 LEU A N 1
ATOM 720 C CA . LEU A 1 85 ? 7.116 4.430 -14.422 1.00 95.25 85 LEU A CA 1
ATOM 721 C C . LEU A 1 85 ? 8.014 5.270 -15.330 1.00 95.25 85 LEU A C 1
ATOM 723 O O . LEU A 1 85 ? 7.621 6.365 -15.726 1.00 95.25 85 LEU A O 1
ATOM 727 N N . GLY A 1 86 ? 9.222 4.793 -15.643 1.00 95.44 86 GLY A N 1
ATOM 728 C CA . GLY A 1 86 ? 10.143 5.496 -16.538 1.00 95.44 86 GLY A CA 1
ATOM 729 C C . GLY A 1 86 ? 10.728 6.803 -15.988 1.00 95.44 86 GLY A C 1
ATOM 730 O O . GLY A 1 86 ? 11.331 7.559 -16.751 1.00 95.44 86 GLY A O 1
ATOM 731 N N . LEU A 1 87 ? 10.540 7.091 -14.694 1.00 93.38 87 LEU A N 1
ATOM 732 C CA . LEU A 1 87 ? 10.881 8.383 -14.088 1.00 93.38 87 LEU A CA 1
ATOM 733 C C . LEU A 1 87 ? 12.390 8.557 -13.880 1.00 93.38 87 LEU A C 1
ATOM 735 O O . LEU A 1 87 ? 12.938 9.603 -14.222 1.00 93.38 87 LEU A O 1
ATOM 739 N N . TYR A 1 88 ? 13.060 7.521 -13.373 1.00 92.44 88 TYR A N 1
ATOM 740 C CA . TYR A 1 88 ? 14.475 7.560 -13.003 1.00 92.44 88 TYR A CA 1
ATOM 741 C C . TYR A 1 88 ? 15.220 6.365 -13.594 1.00 92.44 88 TYR A C 1
ATOM 743 O O . TYR A 1 88 ? 14.669 5.268 -13.699 1.00 92.44 88 TYR A O 1
ATOM 751 N N . GLU A 1 89 ? 16.467 6.579 -14.011 1.00 93.06 89 GLU A N 1
ATOM 752 C CA . GLU A 1 89 ? 17.339 5.488 -14.444 1.00 93.06 89 GLU A CA 1
ATOM 753 C C . GLU A 1 89 ? 17.924 4.776 -13.223 1.00 93.06 89 GLU A C 1
ATOM 755 O O . GLU A 1 89 ? 18.379 5.413 -12.277 1.00 93.06 89 GLU A O 1
ATOM 760 N N . TRP A 1 90 ? 17.904 3.446 -13.244 1.00 89.94 90 TRP A N 1
ATOM 761 C CA . TRP A 1 90 ? 18.495 2.613 -12.207 1.00 89.94 90 TRP A CA 1
ATOM 762 C C . TRP A 1 90 ? 19.067 1.343 -12.828 1.00 89.94 90 TRP A C 1
ATOM 764 O O . TRP A 1 90 ? 18.397 0.685 -13.625 1.00 89.94 90 TRP A O 1
ATOM 774 N N . ASN A 1 91 ? 20.310 0.993 -12.483 1.00 90.81 91 ASN A N 1
ATOM 775 C CA . ASN A 1 91 ? 21.030 -0.145 -13.071 1.00 90.81 91 ASN A CA 1
ATOM 776 C C . ASN A 1 91 ? 20.979 -0.171 -14.616 1.00 90.81 91 ASN A C 1
ATOM 778 O O . ASN A 1 91 ? 20.798 -1.225 -15.224 1.00 90.81 91 ASN A O 1
ATOM 782 N N . GLY A 1 92 ? 21.112 1.000 -15.252 1.00 94.19 92 GLY A N 1
ATOM 783 C CA . GLY A 1 92 ? 21.110 1.149 -16.712 1.00 94.19 92 GLY A CA 1
ATOM 784 C C . GLY A 1 92 ? 19.739 0.985 -17.380 1.00 94.19 92 GLY A C 1
ATOM 785 O O . GLY A 1 92 ? 19.675 0.817 -18.596 1.00 94.19 92 GLY A O 1
ATOM 786 N N . SER A 1 93 ? 18.641 1.006 -16.616 1.00 95.44 93 SER A N 1
ATOM 787 C CA . SER A 1 93 ? 17.281 0.904 -17.150 1.00 95.44 93 SER A CA 1
ATOM 788 C C . SER A 1 93 ? 16.315 1.884 -16.485 1.00 95.44 93 SER A C 1
ATOM 790 O O . SER A 1 93 ? 16.353 2.113 -15.276 1.00 95.44 93 SER A O 1
ATOM 792 N N . LYS A 1 94 ? 15.384 2.422 -17.278 1.00 95.50 94 LYS A N 1
ATOM 793 C CA . LYS A 1 94 ? 14.206 3.161 -16.790 1.00 95.50 94 LYS A CA 1
ATOM 794 C C . LYS A 1 94 ? 12.981 2.266 -16.588 1.00 95.50 94 LYS A C 1
ATOM 796 O O . LYS A 1 94 ? 11.948 2.744 -16.127 1.00 95.50 94 LYS A O 1
ATOM 801 N N . ASP A 1 95 ? 13.094 0.979 -16.916 1.00 96.81 95 ASP A N 1
ATOM 802 C CA . ASP A 1 95 ? 12.038 -0.008 -16.703 1.00 96.81 95 ASP A CA 1
ATOM 803 C C . ASP A 1 95 ? 11.967 -0.421 -15.228 1.00 96.81 95 ASP A C 1
ATOM 805 O O . ASP A 1 95 ? 12.430 -1.482 -14.812 1.00 96.81 95 ASP A O 1
ATOM 809 N N . ASN A 1 96 ? 11.480 0.501 -14.404 1.00 93.69 96 ASN A N 1
ATOM 810 C CA . ASN A 1 96 ? 11.378 0.347 -12.964 1.00 93.69 96 ASN A CA 1
ATOM 811 C C . ASN A 1 96 ? 10.214 1.181 -12.413 1.00 93.69 96 ASN A C 1
ATOM 813 O O . ASN A 1 96 ? 9.652 2.043 -13.089 1.00 93.69 96 ASN A O 1
ATOM 817 N N . ASN A 1 97 ? 9.865 0.922 -11.156 1.00 93.56 97 ASN A N 1
ATOM 818 C CA . ASN A 1 97 ? 8.766 1.570 -10.449 1.00 93.56 97 ASN A CA 1
ATOM 819 C C . ASN A 1 97 ? 9.242 2.572 -9.381 1.00 93.56 97 ASN A C 1
ATOM 821 O O . ASN A 1 97 ? 8.579 2.729 -8.353 1.00 93.56 97 ASN A O 1
ATOM 825 N N . ILE A 1 98 ? 10.403 3.202 -9.585 1.00 92.12 98 ILE A N 1
ATOM 826 C CA . ILE A 1 98 ? 10.992 4.175 -8.656 1.00 92.12 98 ILE A CA 1
ATOM 827 C C . ILE A 1 98 ? 10.267 5.521 -8.783 1.00 92.12 98 ILE A C 1
ATOM 829 O O . ILE A 1 98 ? 10.026 6.007 -9.886 1.00 92.12 98 ILE A O 1
ATOM 833 N N . VAL A 1 99 ? 9.921 6.126 -7.644 1.00 89.81 99 VAL A N 1
ATOM 834 C CA . VAL A 1 99 ? 9.140 7.383 -7.571 1.00 89.81 99 VAL A CA 1
ATOM 835 C C . VAL A 1 99 ? 9.877 8.559 -6.956 1.00 89.81 99 VAL A C 1
ATOM 837 O O . VAL A 1 99 ? 9.355 9.671 -6.961 1.00 89.81 99 VAL A O 1
ATOM 840 N N . CYS A 1 100 ? 11.070 8.327 -6.425 1.00 87.81 100 CYS A N 1
ATOM 841 C CA . CYS A 1 100 ? 11.913 9.369 -5.861 1.00 87.81 100 CYS A CA 1
ATOM 842 C C . CYS A 1 100 ? 13.289 9.271 -6.487 1.00 87.81 100 CYS A C 1
ATOM 844 O O . CYS A 1 100 ? 13.755 8.161 -6.737 1.00 87.81 100 CYS A O 1
ATOM 846 N N . ASP A 1 101 ? 13.913 10.424 -6.701 1.00 85.69 101 ASP A N 1
ATOM 847 C CA . ASP A 1 101 ? 15.266 10.499 -7.235 1.00 85.69 101 ASP A CA 1
ATOM 848 C C . ASP A 1 101 ? 16.238 9.662 -6.375 1.00 85.69 101 ASP A C 1
ATOM 850 O O . ASP A 1 101 ? 16.411 9.987 -5.194 1.00 85.69 101 ASP A O 1
ATOM 854 N N . PRO A 1 102 ? 16.852 8.595 -6.929 1.00 80.12 102 PRO A N 1
ATOM 855 C CA . PRO A 1 102 ? 17.840 7.781 -6.222 1.00 80.12 102 PRO A CA 1
ATOM 856 C C . PRO A 1 102 ? 19.069 8.570 -5.757 1.00 80.12 102 PRO A C 1
ATOM 858 O O . PRO A 1 102 ? 19.712 8.181 -4.785 1.00 80.12 102 PRO A O 1
ATOM 861 N N . GLU A 1 103 ? 19.400 9.666 -6.445 1.00 82.94 103 GLU A N 1
ATOM 862 C CA . GLU A 1 103 ? 20.550 10.527 -6.140 1.00 82.94 103 GLU A CA 1
ATOM 863 C C . GLU A 1 103 ? 20.158 11.760 -5.306 1.00 82.94 103 GLU A C 1
ATOM 865 O O . GLU A 1 103 ? 21.010 12.566 -4.926 1.00 82.94 103 GLU A O 1
ATOM 870 N N . GLY A 1 104 ? 18.866 11.915 -5.000 1.00 74.62 104 GLY A N 1
ATOM 871 C CA . GLY A 1 104 ? 18.337 13.039 -4.237 1.00 74.62 104 GLY A CA 1
ATOM 872 C C . GLY A 1 104 ? 18.643 12.971 -2.736 1.00 74.62 104 GLY A C 1
ATOM 873 O O . GLY A 1 104 ? 18.903 11.919 -2.157 1.00 74.62 104 GLY A O 1
ATOM 874 N N . ASP A 1 105 ? 18.513 14.109 -2.055 1.00 67.56 105 ASP A N 1
ATOM 875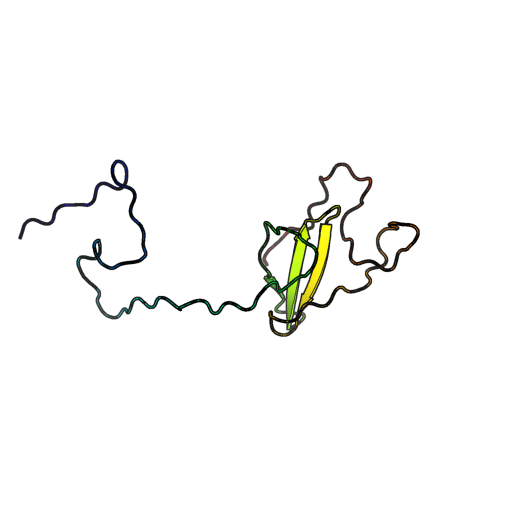 C CA . ASP A 1 105 ? 18.743 14.271 -0.608 1.00 67.56 105 ASP A CA 1
ATOM 876 C C . ASP A 1 105 ? 17.683 13.607 0.309 1.00 67.56 105 ASP A C 1
ATOM 878 O O . ASP A 1 105 ? 17.676 13.800 1.527 1.00 67.56 105 ASP A O 1
ATOM 882 N N . GLY A 1 106 ? 16.772 12.804 -0.250 1.00 57.47 106 GLY A N 1
ATOM 883 C CA . GLY A 1 106 ? 15.740 12.084 0.500 1.00 57.47 106 GLY A CA 1
ATOM 884 C C . GLY A 1 106 ? 14.572 12.947 1.000 1.00 57.47 106 GLY A C 1
ATOM 885 O O . GLY A 1 106 ? 13.727 12.450 1.758 1.00 57.47 106 GLY A O 1
ATOM 886 N N . HIS A 1 107 ? 14.474 14.220 0.591 1.00 58.22 107 HIS A N 1
ATOM 887 C CA . HIS A 1 107 ? 13.367 15.108 0.977 1.00 58.22 107 HIS A CA 1
ATOM 888 C C . HIS A 1 107 ? 12.131 15.017 0.069 1.00 58.22 107 HIS A C 1
ATOM 890 O O . HIS A 1 107 ? 11.057 15.490 0.448 1.00 58.22 107 HIS A O 1
ATOM 896 N N . GLN A 1 108 ? 12.226 14.344 -1.078 1.00 59.50 108 GLN A N 1
ATOM 897 C CA . GLN A 1 108 ? 11.079 14.065 -1.943 1.00 59.50 108 GLN A CA 1
ATOM 898 C C . GLN A 1 108 ? 10.256 12.915 -1.365 1.00 59.50 108 GLN A C 1
ATOM 900 O O . GLN A 1 108 ? 10.433 11.751 -1.704 1.00 59.50 108 GLN A O 1
ATOM 905 N N . ARG A 1 109 ? 9.355 13.229 -0.438 1.00 63.28 109 ARG A N 1
ATOM 906 C CA . ARG A 1 109 ? 8.392 12.256 0.071 1.00 63.28 109 ARG A CA 1
ATOM 907 C C . ARG A 1 109 ? 7.101 12.392 -0.735 1.00 63.28 109 ARG A C 1
ATOM 909 O O . ARG A 1 109 ? 6.449 13.423 -0.602 1.00 63.28 109 ARG A O 1
ATOM 916 N N . PRO A 1 110 ? 6.677 11.373 -1.506 1.00 61.62 110 PRO A N 1
ATOM 917 C CA . PRO A 1 110 ? 5.468 11.445 -2.334 1.00 61.62 110 PRO A CA 1
ATOM 918 C C . PRO A 1 110 ? 4.174 11.478 -1.497 1.00 61.62 110 PRO A C 1
ATOM 920 O O . PRO A 1 110 ? 3.073 11.450 -2.035 1.00 61.62 110 PRO A O 1
ATOM 923 N N . PHE A 1 111 ? 4.288 11.526 -0.166 1.00 64.31 111 PHE A N 1
ATOM 924 C CA . PHE A 1 111 ? 3.173 11.500 0.770 1.00 64.31 111 PHE A CA 1
ATOM 925 C C . PHE A 1 111 ? 2.645 12.922 0.991 1.00 64.31 111 PHE A C 1
ATOM 927 O O . PHE A 1 111 ? 3.095 13.597 1.910 1.00 64.31 111 PHE A O 1
ATOM 934 N N . HIS A 1 112 ? 1.711 13.379 0.158 1.00 49.53 112 HIS A N 1
ATOM 935 C CA . HIS A 1 112 ? 0.827 14.538 0.388 1.00 49.53 112 HIS A CA 1
ATOM 936 C C . HIS A 1 112 ? -0.328 14.411 -0.623 1.00 49.53 112 HIS A C 1
ATOM 938 O O . HIS A 1 112 ? -0.058 14.275 -1.807 1.00 49.53 112 HIS A O 1
ATOM 944 N N . ILE A 1 113 ? -1.628 14.408 -0.316 1.00 45.12 113 ILE A N 1
ATOM 945 C CA . ILE A 1 113 ? -2.470 14.702 0.852 1.00 45.12 113 ILE A CA 1
ATOM 946 C C . ILE A 1 113 ? -3.624 13.680 0.769 1.00 45.12 113 ILE A C 1
ATOM 948 O O . ILE A 1 113 ? -4.134 13.463 -0.330 1.00 45.12 113 ILE A O 1
ATOM 952 N N . ILE A 1 114 ? -4.063 13.077 1.881 1.00 40.69 114 ILE A N 1
ATOM 953 C CA . ILE A 1 114 ? -5.369 12.391 1.903 1.00 40.69 114 ILE A CA 1
ATOM 954 C C . ILE A 1 114 ? -6.420 13.489 1.704 1.00 40.69 114 ILE A C 1
ATOM 956 O O . ILE A 1 114 ? -6.630 14.292 2.613 1.00 40.69 114 ILE A O 1
ATOM 960 N N . ARG A 1 115 ? -6.971 13.600 0.492 1.00 40.53 115 ARG A N 1
ATOM 961 C CA . ARG A 1 115 ? -8.154 14.427 0.239 1.00 40.53 115 ARG A CA 1
ATOM 962 C C . ARG A 1 115 ? -9.400 13.731 0.762 1.00 40.53 115 ARG A C 1
ATOM 964 O O . ARG A 1 115 ? -9.464 12.488 0.643 1.00 40.53 115 ARG A O 1
#

Sequence (115 aa):
MDFELINPKEHKQLFLDNHVIESMKGVKKSLHQPQKWGPVIKSGYQSRISPQWNTEKKIWEWWYMGENIHYTTSTDGEYWEKPSLGLYEWNGSKDNNIVCDPEGDGHQRPFHIIR

Radius of gyration: 21.4 Å; chains: 1; bounding box: 47×31×62 Å